Protein AF-A0A3M3BDR8-F1 (afdb_monomer_lite)

Sequence (80 aa):
CDNGTDLLLSAGIHGNETAPIELLDELIRSIARGDLKPRARILFLFGNPAAMRLGARYVEQDVNRLFNGRHEQSGGAEAL

pLDDT: mean 76.55, std 18.99, range [34.38, 97.62]

Radius of gyration: 16.44 Å; chains: 1; bounding box: 30×30×49 Å

Structure (mmCIF, N/CA/C/O backbone):
data_AF-A0A3M3BDR8-F1
#
_entry.id   AF-A0A3M3BDR8-F1
#
loop_
_atom_site.group_PDB
_atom_site.id
_atom_site.type_symbol
_atom_site.label_atom_id
_atom_site.label_alt_id
_atom_site.label_comp_id
_atom_site.label_asym_id
_atom_site.label_entity_id
_atom_site.label_seq_id
_atom_site.pdbx_PDB_ins_code
_atom_site.Cartn_x
_atom_site.Cartn_y
_atom_site.Cartn_z
_atom_site.occupancy
_atom_site.B_iso_or_equiv
_atom_site.auth_seq_id
_atom_site.auth_comp_id
_atom_site.auth_asym_id
_atom_site.auth_atom_id
_atom_site.pdbx_PDB_model_num
ATOM 1 N N . CYS A 1 1 ? -13.556 2.116 17.461 1.00 61.53 1 CYS A N 1
ATOM 2 C CA . CYS A 1 1 ? -12.890 3.350 17.923 1.00 61.53 1 CYS A CA 1
ATOM 3 C C . CYS A 1 1 ? -11.598 3.524 17.140 1.00 61.53 1 CYS A C 1
ATOM 5 O O . CYS A 1 1 ? -10.757 2.621 17.169 1.00 61.53 1 CYS A O 1
ATOM 7 N N . ASP A 1 2 ? -11.524 4.637 16.407 1.00 75.38 2 ASP A N 1
ATOM 8 C CA . ASP A 1 2 ? -10.305 5.179 15.799 1.00 75.38 2 ASP A CA 1
ATOM 9 C C . ASP A 1 2 ? -9.247 5.373 16.897 1.00 75.38 2 ASP A C 1
ATOM 11 O O . ASP A 1 2 ? -9.590 5.758 18.018 1.00 75.38 2 ASP A O 1
ATOM 15 N N . ASN A 1 3 ? -8.000 5.011 16.619 1.00 83.44 3 ASN A N 1
ATOM 16 C CA . ASN A 1 3 ? -6.878 5.166 17.540 1.00 83.44 3 ASN A CA 1
ATOM 17 C C . ASN A 1 3 ? -6.139 6.506 17.354 1.00 83.44 3 ASN A C 1
ATOM 19 O O . ASN A 1 3 ? -5.141 6.728 18.035 1.00 83.44 3 ASN A O 1
ATOM 23 N N . GLY A 1 4 ? -6.609 7.377 16.452 1.00 88.94 4 GLY A N 1
ATOM 24 C CA . GLY A 1 4 ? -6.003 8.680 16.169 1.00 88.94 4 GLY A CA 1
ATOM 25 C C . GLY A 1 4 ? -4.739 8.598 15.314 1.00 88.94 4 GLY A C 1
ATOM 26 O O . GLY A 1 4 ? -3.985 9.563 15.254 1.00 88.94 4 GLY A O 1
ATOM 27 N N . THR A 1 5 ? -4.475 7.449 14.684 1.00 93.56 5 THR A N 1
ATOM 28 C CA . THR A 1 5 ? -3.333 7.267 13.780 1.00 93.56 5 THR A CA 1
ATOM 29 C C . THR A 1 5 ? -3.754 7.539 12.339 1.00 93.56 5 THR A C 1
ATOM 31 O O . THR A 1 5 ? -4.723 6.954 11.848 1.00 93.56 5 THR A O 1
ATOM 34 N N . ASP A 1 6 ? -2.984 8.371 11.640 1.00 94.94 6 ASP A N 1
ATOM 35 C CA . ASP A 1 6 ? -3.042 8.505 10.185 1.00 94.94 6 ASP A CA 1
ATOM 36 C C . ASP A 1 6 ? -1.947 7.626 9.552 1.00 94.94 6 ASP A C 1
ATOM 38 O O . ASP A 1 6 ? -0.771 7.726 9.907 1.00 94.94 6 ASP A O 1
ATOM 42 N N . LEU A 1 7 ? -2.326 6.744 8.624 1.00 93.88 7 LEU A N 1
ATOM 43 C CA . LEU A 1 7 ? -1.421 5.818 7.936 1.00 93.88 7 LEU A CA 1
ATOM 44 C C . LEU A 1 7 ? -1.427 6.069 6.426 1.00 93.88 7 LEU A C 1
ATOM 46 O O . LEU A 1 7 ? -2.472 6.015 5.781 1.00 93.88 7 LEU A O 1
ATOM 50 N N . LEU A 1 8 ? -0.241 6.265 5.852 1.00 94.12 8 LEU A N 1
ATOM 51 C CA . LEU A 1 8 ? -0.016 6.236 4.408 1.00 94.12 8 LEU A CA 1
ATOM 52 C C . LEU A 1 8 ? 0.631 4.901 4.034 1.00 94.12 8 LEU A C 1
ATOM 54 O O . LEU A 1 8 ? 1.757 4.619 4.438 1.00 94.12 8 LEU A O 1
ATOM 58 N N . LEU A 1 9 ? -0.072 4.099 3.239 1.00 93.50 9 LEU A N 1
ATOM 59 C CA . LEU A 1 9 ? 0.451 2.865 2.661 1.00 93.50 9 LEU A CA 1
ATOM 60 C C . LEU A 1 9 ? 0.694 3.097 1.173 1.00 93.50 9 LEU A C 1
ATOM 62 O O . LEU A 1 9 ? -0.246 3.350 0.420 1.00 93.50 9 LEU A O 1
ATOM 66 N N . SER A 1 10 ? 1.956 3.021 0.751 1.00 91.00 10 SER A N 1
ATOM 67 C CA . SER A 1 10 ? 2.343 3.225 -0.645 1.00 91.00 10 SER A CA 1
ATOM 68 C C . SER A 1 10 ? 3.111 2.029 -1.196 1.00 91.00 10 SER A C 1
ATOM 70 O O . SER A 1 10 ? 3.947 1.458 -0.498 1.00 91.00 10 SER A O 1
ATOM 72 N N . ALA A 1 11 ? 2.810 1.646 -2.436 1.00 89.88 11 ALA A N 1
ATOM 73 C CA . ALA A 1 11 ? 3.471 0.551 -3.143 1.00 89.88 11 ALA A CA 1
A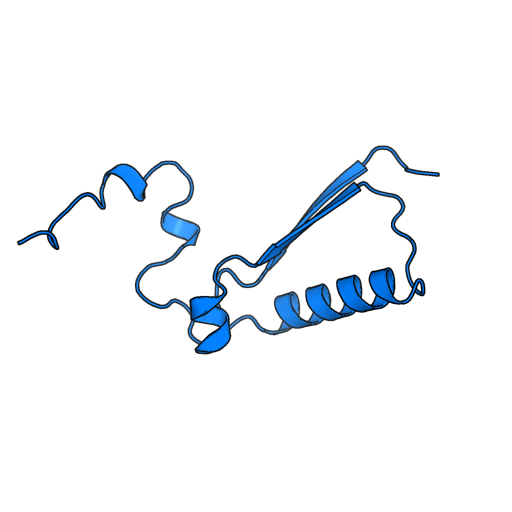TOM 74 C C . ALA A 1 11 ? 3.529 0.818 -4.653 1.00 89.88 11 ALA A C 1
ATOM 76 O O . ALA A 1 11 ? 2.875 1.724 -5.172 1.00 89.88 11 ALA A O 1
ATOM 77 N N . GLY A 1 12 ? 4.310 0.012 -5.373 1.00 84.88 12 GLY A N 1
ATOM 78 C CA . GLY A 1 12 ? 4.349 0.048 -6.835 1.00 84.88 12 GLY A CA 1
ATOM 79 C C . GLY A 1 12 ? 5.006 1.296 -7.414 1.00 84.88 12 GLY A C 1
ATOM 80 O O . GLY A 1 12 ? 4.603 1.757 -8.479 1.00 84.88 12 GLY A O 1
ATOM 81 N N . ILE A 1 13 ? 6.007 1.860 -6.729 1.00 79.50 13 ILE A N 1
ATOM 82 C CA . ILE A 1 13 ? 6.892 2.849 -7.362 1.00 79.50 13 ILE A CA 1
ATOM 83 C C . ILE A 1 13 ? 7.730 2.168 -8.452 1.00 79.50 13 ILE A C 1
ATOM 85 O O . ILE A 1 13 ? 7.872 2.699 -9.553 1.00 79.50 13 ILE A O 1
ATOM 89 N N . HIS A 1 14 ? 8.223 0.965 -8.151 1.00 76.56 14 HIS A N 1
ATOM 90 C CA . HIS A 1 14 ? 8.757 0.039 -9.136 1.00 76.56 14 HIS A CA 1
ATOM 91 C C . HIS A 1 14 ? 7.662 -0.950 -9.525 1.00 76.56 14 HIS A C 1
ATOM 93 O O . HIS A 1 14 ? 7.121 -1.653 -8.672 1.00 76.56 14 HIS A O 1
ATOM 99 N N . GLY A 1 15 ? 7.317 -1.007 -10.809 1.00 72.50 15 GLY A N 1
ATOM 100 C CA . GLY A 1 15 ? 6.222 -1.852 -11.291 1.00 72.50 15 GLY A CA 1
ATOM 101 C C . GLY A 1 15 ? 6.495 -3.353 -11.198 1.00 72.50 15 GLY A C 1
ATOM 102 O O . GLY A 1 15 ? 5.559 -4.145 -11.201 1.00 72.50 15 GLY A O 1
ATOM 103 N N . ASN A 1 16 ? 7.766 -3.741 -11.086 1.00 78.50 16 ASN A N 1
ATOM 104 C CA . ASN A 1 16 ? 8.198 -5.128 -10.933 1.00 78.50 16 ASN A CA 1
ATOM 105 C C . ASN A 1 16 ? 8.215 -5.614 -9.469 1.00 78.50 16 ASN A C 1
ATOM 107 O O . ASN A 1 16 ? 8.469 -6.792 -9.229 1.00 78.50 16 ASN A O 1
ATOM 111 N N . GLU A 1 17 ? 7.963 -4.743 -8.488 1.00 80.81 17 GLU A N 1
ATOM 112 C CA . GLU A 1 17 ? 7.811 -5.124 -7.078 1.00 80.81 17 GLU A CA 1
ATOM 113 C C . GLU A 1 17 ? 6.346 -5.482 -6.793 1.00 80.81 17 GLU A C 1
ATOM 115 O O . GLU A 1 17 ? 5.589 -4.702 -6.214 1.00 80.81 17 GLU A O 1
ATOM 120 N N . THR A 1 18 ? 5.930 -6.666 -7.243 1.00 84.44 18 THR A N 1
ATOM 121 C CA . THR A 1 18 ? 4.519 -7.090 -7.220 1.00 84.44 18 THR A CA 1
ATOM 122 C C . THR A 1 18 ? 4.008 -7.445 -5.825 1.00 84.44 18 THR A C 1
ATOM 124 O O . THR A 1 18 ? 2.861 -7.145 -5.515 1.00 84.44 18 THR A O 1
ATOM 127 N N . ALA A 1 19 ? 4.849 -7.998 -4.945 1.00 89.94 19 ALA A N 1
ATOM 128 C CA . ALA A 1 19 ? 4.407 -8.457 -3.624 1.00 89.94 19 ALA A CA 1
ATOM 129 C C . ALA A 1 19 ? 3.793 -7.336 -2.745 1.00 89.94 19 ALA A C 1
ATOM 131 O O . ALA A 1 19 ? 2.705 -7.539 -2.204 1.00 89.94 19 ALA A O 1
ATOM 132 N N . PRO A 1 20 ? 4.389 -6.129 -2.629 1.00 88.94 20 PRO A N 1
ATOM 133 C CA . PRO A 1 20 ? 3.742 -5.011 -1.937 1.00 88.94 20 PRO A CA 1
ATOM 134 C C . PRO A 1 20 ? 2.434 -4.546 -2.595 1.00 88.94 20 PRO A C 1
ATOM 136 O O . PRO A 1 20 ? 1.522 -4.112 -1.897 1.00 88.94 20 PRO A O 1
ATOM 139 N N . ILE A 1 21 ? 2.328 -4.629 -3.926 1.00 88.06 21 ILE A N 1
ATOM 140 C CA . ILE A 1 21 ? 1.122 -4.241 -4.675 1.00 88.06 21 ILE A CA 1
ATOM 141 C C . ILE A 1 21 ? -0.025 -5.208 -4.365 1.00 88.06 21 ILE A C 1
ATOM 143 O O . ILE A 1 21 ? -1.128 -4.769 -4.047 1.00 88.06 21 ILE A O 1
ATOM 147 N N . GLU A 1 22 ? 0.248 -6.509 -4.439 1.00 92.19 22 GLU A N 1
ATOM 148 C CA . GLU A 1 22 ? -0.721 -7.577 -4.178 1.00 92.19 22 GLU A CA 1
ATOM 149 C C . GLU A 1 22 ? -1.232 -7.523 -2.735 1.00 92.19 22 GLU A C 1
ATOM 151 O O . GLU A 1 22 ? -2.438 -7.598 -2.505 1.00 92.19 22 GLU A O 1
ATOM 156 N N . LEU A 1 23 ? -0.338 -7.291 -1.768 1.00 93.88 23 LEU A N 1
ATOM 157 C CA . LEU A 1 23 ? -0.717 -7.131 -0.365 1.00 93.88 23 LEU A CA 1
ATOM 158 C C . LEU A 1 23 ? -1.629 -5.912 -0.148 1.00 93.88 23 LEU A C 1
ATOM 160 O O . LEU A 1 23 ? -2.589 -5.981 0.622 1.00 93.88 23 LEU A O 1
ATOM 164 N N . LEU A 1 24 ? -1.349 -4.790 -0.822 1.00 94.38 24 LEU A N 1
ATOM 165 C CA . LEU A 1 24 ? -2.205 -3.604 -0.748 1.00 94.38 24 LEU A CA 1
ATOM 166 C C . LEU A 1 24 ? -3.587 -3.866 -1.359 1.00 94.38 24 LEU A C 1
ATOM 168 O O . LEU A 1 24 ? -4.589 -3.464 -0.769 1.00 94.38 24 LEU A O 1
ATOM 172 N N . ASP A 1 25 ? -3.657 -4.553 -2.501 1.00 94.12 25 ASP A N 1
ATOM 173 C CA . ASP A 1 25 ? -4.927 -4.949 -3.125 1.00 94.12 25 ASP A CA 1
ATOM 174 C C . ASP A 1 25 ? -5.737 -5.883 -2.210 1.00 94.12 25 ASP A C 1
ATOM 176 O O . ASP A 1 25 ? -6.932 -5.663 -1.999 1.00 94.12 25 ASP A O 1
ATOM 180 N N . GLU A 1 26 ? -5.098 -6.871 -1.578 1.00 96.06 26 GLU A N 1
ATOM 181 C CA . GLU A 1 26 ? -5.765 -7.761 -0.623 1.00 96.06 26 GLU A CA 1
ATOM 182 C C . GLU A 1 26 ? -6.325 -6.996 0.586 1.00 96.06 26 GLU A C 1
ATOM 184 O O . GLU A 1 26 ? -7.484 -7.201 0.965 1.00 96.06 26 GLU A O 1
ATOM 189 N N . LEU A 1 27 ? -5.547 -6.067 1.155 1.00 95.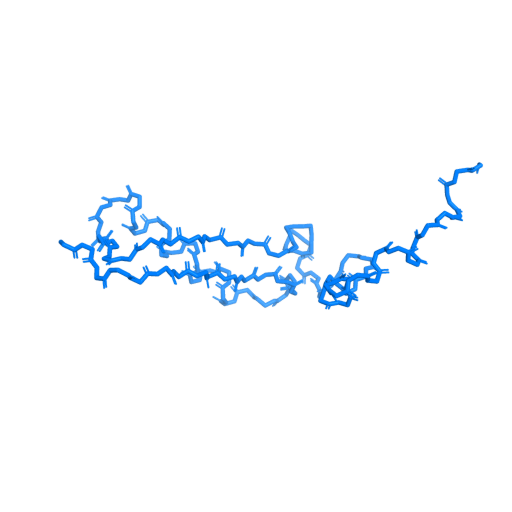81 27 LEU A N 1
ATOM 190 C CA . LEU A 1 27 ? -5.995 -5.210 2.255 1.00 95.81 27 LEU A CA 1
ATOM 191 C C . LEU A 1 27 ? -7.204 -4.360 1.853 1.00 95.81 27 LEU A C 1
ATOM 193 O O . LEU A 1 27 ? -8.193 -4.319 2.587 1.00 95.81 27 LEU A O 1
ATOM 197 N N . ILE A 1 28 ? -7.159 -3.720 0.681 1.00 95.69 28 ILE A N 1
ATOM 198 C CA . ILE A 1 28 ? -8.267 -2.909 0.160 1.00 95.69 28 ILE A CA 1
ATOM 199 C C . ILE A 1 28 ? -9.521 -3.771 -0.017 1.00 95.69 28 ILE A C 1
ATOM 201 O O . ILE A 1 28 ? -10.603 -3.381 0.429 1.00 95.69 28 ILE A O 1
ATOM 205 N N . ARG A 1 29 ? -9.393 -4.965 -0.609 1.00 97.31 29 ARG A N 1
ATOM 206 C CA . ARG A 1 29 ? -10.518 -5.895 -0.797 1.00 97.31 29 ARG A CA 1
ATOM 207 C C . ARG A 1 29 ? -11.099 -6.371 0.530 1.00 97.31 29 ARG A C 1
ATOM 209 O O . ARG A 1 29 ? -12.318 -6.435 0.664 1.00 97.31 29 ARG A O 1
ATOM 216 N N . SER A 1 30 ? -10.251 -6.680 1.506 1.00 97.44 30 SER A N 1
ATOM 217 C CA . SER A 1 30 ? -10.670 -7.094 2.848 1.00 97.44 30 SER A CA 1
ATOM 218 C C . SER A 1 30 ? -11.463 -5.990 3.560 1.00 97.44 30 SER A C 1
ATOM 220 O O . SER A 1 30 ? -12.509 -6.253 4.156 1.00 97.44 30 SER A O 1
ATOM 222 N N . ILE A 1 31 ? -11.037 -4.730 3.412 1.00 96.25 31 ILE A N 1
ATOM 223 C CA . ILE A 1 31 ? -11.777 -3.567 3.924 1.00 96.25 31 ILE A CA 1
ATOM 224 C C . ILE A 1 31 ? -13.110 -3.397 3.186 1.00 96.25 31 ILE A C 1
ATOM 226 O O . ILE A 1 31 ? -14.143 -3.207 3.825 1.00 96.25 31 ILE A O 1
ATOM 230 N N . ALA A 1 32 ? -13.113 -3.503 1.854 1.00 95.62 32 ALA A N 1
ATOM 231 C CA . ALA A 1 32 ? -14.313 -3.336 1.034 1.00 95.62 32 ALA A CA 1
ATOM 232 C C . ALA A 1 32 ? -15.384 -4.408 1.303 1.00 95.62 32 ALA A C 1
ATOM 234 O O . ALA A 1 32 ? -16.575 -4.106 1.265 1.00 95.62 32 ALA A O 1
ATOM 235 N N . ARG A 1 33 ? -14.975 -5.646 1.612 1.00 97.62 33 ARG A N 1
ATOM 236 C CA . ARG A 1 33 ? -15.886 -6.727 2.032 1.00 97.62 33 ARG A CA 1
ATOM 237 C C . ARG A 1 33 ? -16.357 -6.594 3.482 1.00 97.62 33 ARG A C 1
ATOM 239 O O . ARG A 1 33 ? -17.324 -7.241 3.868 1.00 97.62 33 ARG A O 1
ATOM 246 N N . GLY A 1 34 ? -15.696 -5.754 4.278 1.00 95.62 34 GLY A N 1
ATOM 247 C CA . GLY A 1 34 ? -15.966 -5.598 5.706 1.00 95.62 34 GLY A CA 1
ATOM 248 C C . GLY A 1 34 ? -15.306 -6.658 6.595 1.00 95.62 34 GLY A C 1
ATOM 249 O O . GLY A 1 34 ? -15.543 -6.639 7.805 1.00 95.62 34 GLY A O 1
ATOM 250 N N . ASP A 1 35 ? -14.467 -7.530 6.024 1.00 97.56 35 ASP A N 1
ATOM 251 C CA . ASP A 1 35 ? -13.678 -8.543 6.740 1.00 97.56 35 ASP A CA 1
ATOM 252 C C . ASP A 1 35 ? -12.645 -7.878 7.667 1.00 97.56 35 ASP A C 1
ATOM 254 O O . ASP A 1 35 ? -12.388 -8.339 8.780 1.00 97.56 35 ASP A O 1
ATOM 258 N N . LEU A 1 36 ? -12.086 -6.747 7.221 1.00 94.75 36 LEU A N 1
ATOM 259 C CA . LEU A 1 36 ? -11.170 -5.908 7.985 1.00 94.75 36 LEU A CA 1
ATOM 260 C C . LEU A 1 36 ? -11.803 -4.541 8.255 1.00 94.75 36 LEU A C 1
ATOM 262 O O . LEU A 1 36 ? -12.201 -3.828 7.338 1.00 94.75 36 LEU A O 1
ATOM 266 N N . LYS A 1 37 ? -11.843 -4.135 9.527 1.00 94.38 37 LYS A N 1
ATOM 267 C CA . LYS A 1 37 ? -12.294 -2.798 9.938 1.00 94.38 37 LYS A CA 1
ATOM 268 C C . LYS A 1 37 ? -11.096 -1.957 10.376 1.00 94.38 37 LYS A C 1
ATOM 270 O O . LYS A 1 37 ? -10.583 -2.186 11.475 1.00 94.38 37 LYS A O 1
ATOM 275 N N . PRO A 1 38 ? -10.652 -0.986 9.559 1.00 92.25 38 PRO A N 1
ATOM 276 C CA . PRO A 1 38 ? -9.575 -0.085 9.936 1.00 92.25 38 PRO A CA 1
ATOM 277 C C . PRO A 1 38 ? -9.880 0.631 11.249 1.00 92.25 38 PRO A C 1
ATOM 279 O O . PRO A 1 38 ? -10.996 1.096 11.486 1.00 92.25 38 PRO A O 1
ATOM 282 N N . ARG A 1 39 ? -8.864 0.730 12.105 1.00 93.69 39 ARG A N 1
ATOM 283 C CA . ARG A 1 39 ? -8.902 1.537 13.335 1.00 93.69 39 ARG A CA 1
ATOM 284 C C . ARG A 1 39 ? -8.049 2.799 13.237 1.00 93.69 39 ARG A C 1
ATOM 286 O O . ARG A 1 39 ? -7.806 3.420 14.259 1.00 93.69 39 ARG A O 1
ATOM 293 N N . ALA A 1 40 ? -7.613 3.123 12.029 1.00 93.00 40 ALA A N 1
ATOM 294 C CA . ALA A 1 40 ? -6.814 4.277 11.665 1.00 93.00 40 ALA A CA 1
ATOM 295 C C . ALA A 1 40 ? -7.414 4.883 10.392 1.00 93.00 40 ALA A C 1
ATOM 297 O O . ALA A 1 40 ? -8.100 4.189 9.630 1.00 93.00 40 ALA A O 1
ATOM 298 N N . ARG A 1 41 ? -7.127 6.157 10.142 1.00 93.38 41 ARG A N 1
ATOM 299 C CA . ARG A 1 41 ? -7.394 6.797 8.852 1.00 93.38 41 ARG A CA 1
ATOM 300 C C . ARG A 1 41 ? -6.296 6.366 7.886 1.00 93.38 41 ARG A C 1
ATOM 302 O O . ARG A 1 41 ? -5.121 6.585 8.161 1.00 93.38 41 ARG A O 1
ATOM 309 N N . ILE A 1 42 ? -6.664 5.713 6.787 1.00 94.38 42 ILE A N 1
ATOM 310 C CA . ILE A 1 42 ? -5.694 5.118 5.858 1.00 94.38 42 ILE A CA 1
ATOM 311 C C . ILE A 1 42 ? -5.806 5.780 4.487 1.00 94.38 42 ILE A C 1
ATOM 313 O O . ILE A 1 42 ? -6.901 5.886 3.937 1.00 94.38 42 ILE A O 1
ATOM 317 N N . LEU A 1 43 ? -4.663 6.171 3.926 1.00 95.38 43 LEU A N 1
ATOM 318 C CA . LEU A 1 43 ? -4.502 6.546 2.525 1.00 95.38 43 LEU A CA 1
ATOM 319 C C . LEU A 1 43 ? -3.683 5.467 1.808 1.00 95.38 43 LEU A C 1
ATOM 321 O O . LEU A 1 43 ? -2.557 5.175 2.207 1.00 95.38 43 LEU A O 1
ATOM 325 N N . PHE A 1 44 ? -4.244 4.894 0.743 1.00 93.75 44 PHE A N 1
ATOM 326 C CA . PHE A 1 44 ? -3.552 3.956 -0.142 1.00 93.75 44 PHE A CA 1
ATOM 327 C C . PHE A 1 44 ? -3.033 4.692 -1.381 1.00 93.75 44 PHE A C 1
ATOM 329 O O . PHE A 1 44 ? -3.789 5.425 -2.019 1.00 93.75 44 PHE A O 1
ATOM 336 N N . LEU A 1 45 ? -1.764 4.483 -1.737 1.00 92.19 45 LEU A N 1
ATOM 337 C CA . LEU A 1 45 ? -1.118 5.131 -2.879 1.00 92.19 45 LEU A CA 1
ATOM 338 C C . LEU A 1 45 ? -0.386 4.111 -3.763 1.00 92.19 45 LEU A C 1
ATOM 340 O O . LEU A 1 45 ? 0.532 3.429 -3.312 1.00 92.19 45 LEU A O 1
ATOM 344 N N . PHE A 1 46 ? -0.736 4.069 -5.049 1.00 88.44 46 PHE A N 1
ATOM 345 C CA . PHE A 1 46 ? 0.029 3.340 -6.062 1.00 88.44 46 PHE A CA 1
ATOM 346 C C . PHE A 1 46 ? 0.937 4.305 -6.821 1.00 88.44 46 PHE A C 1
A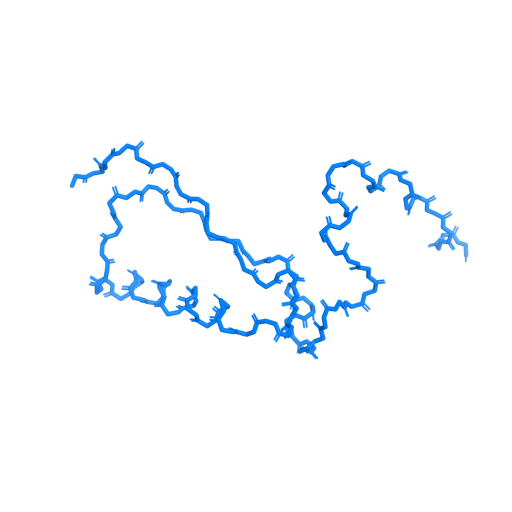TOM 348 O O . PHE A 1 46 ? 0.459 5.234 -7.468 1.00 88.44 46 PHE A O 1
ATOM 355 N N . GLY A 1 47 ? 2.246 4.088 -6.714 1.00 84.38 47 GLY A N 1
ATOM 356 C CA . GLY A 1 47 ? 3.270 5.033 -7.154 1.00 84.38 47 GLY A CA 1
ATOM 357 C C . GLY A 1 47 ? 3.355 5.235 -8.666 1.00 84.38 47 GLY A C 1
ATOM 358 O O . GLY A 1 47 ? 3.354 6.366 -9.143 1.00 84.38 47 GLY A O 1
ATOM 359 N N . ASN A 1 48 ? 3.433 4.147 -9.433 1.00 79.94 48 ASN A N 1
ATOM 360 C CA . ASN A 1 48 ? 3.580 4.194 -10.885 1.00 79.94 48 ASN A CA 1
ATOM 361 C C . ASN A 1 48 ? 2.689 3.146 -11.576 1.00 79.94 48 ASN A C 1
ATOM 363 O O . ASN A 1 48 ? 3.172 2.098 -12.016 1.00 79.94 48 ASN A O 1
ATOM 367 N N . PRO A 1 49 ? 1.383 3.431 -11.740 1.00 78.50 49 PRO A N 1
ATOM 368 C CA . PRO A 1 49 ? 0.448 2.511 -12.388 1.00 78.50 49 PRO A CA 1
ATOM 369 C C . PRO A 1 49 ? 0.851 2.115 -13.816 1.00 78.50 49 PRO A C 1
ATOM 371 O O . PRO A 1 49 ? 0.496 1.032 -14.273 1.00 78.50 49 PRO A O 1
ATOM 374 N N . ALA A 1 50 ? 1.583 2.973 -14.536 1.00 76.31 50 ALA A N 1
ATOM 375 C CA . ALA A 1 50 ? 2.073 2.661 -15.876 1.00 76.31 50 ALA A CA 1
ATOM 376 C C . ALA A 1 50 ? 3.198 1.612 -15.840 1.00 76.31 50 ALA A C 1
ATOM 378 O O . ALA A 1 50 ? 3.136 0.640 -16.590 1.00 76.31 50 ALA A O 1
ATOM 379 N N . ALA A 1 51 ? 4.167 1.751 -14.927 1.00 75.31 51 ALA A N 1
ATOM 380 C CA . ALA A 1 51 ? 5.223 0.755 -14.731 1.00 75.31 51 ALA A CA 1
ATOM 381 C C . ALA A 1 51 ? 4.651 -0.573 -14.229 1.00 75.31 51 ALA A C 1
ATOM 383 O O . ALA A 1 51 ? 5.059 -1.628 -14.707 1.00 75.31 51 ALA A O 1
ATOM 384 N N . MET A 1 52 ? 3.666 -0.519 -13.325 1.00 79.19 52 MET A N 1
ATOM 385 C CA . MET A 1 52 ? 2.949 -1.699 -12.831 1.00 79.19 52 MET A CA 1
ATOM 386 C C . MET A 1 52 ? 2.275 -2.471 -13.971 1.00 79.19 52 MET A C 1
ATOM 388 O O . MET A 1 52 ? 2.440 -3.682 -14.067 1.00 79.19 52 MET A O 1
ATOM 392 N N . ARG A 1 53 ? 1.569 -1.779 -14.881 1.00 80.00 53 ARG A N 1
ATOM 393 C CA . ARG A 1 53 ? 0.935 -2.413 -16.056 1.00 80.00 53 ARG A CA 1
ATOM 394 C C . ARG A 1 53 ? 1.940 -3.071 -17.001 1.00 80.00 53 ARG A C 1
ATOM 396 O O . ARG A 1 53 ? 1.594 -4.043 -17.660 1.00 80.00 53 ARG A O 1
ATOM 403 N N . LEU A 1 54 ? 3.155 -2.534 -17.076 1.00 75.94 54 LEU A N 1
ATOM 404 C CA . LEU A 1 54 ? 4.228 -3.056 -17.922 1.00 75.94 54 LEU A CA 1
ATOM 405 C C . LEU A 1 54 ? 5.108 -4.097 -17.208 1.00 75.94 54 LEU A C 1
ATOM 407 O O . LEU A 1 54 ? 5.982 -4.673 -17.848 1.00 75.94 54 LEU A O 1
ATOM 411 N N . GLY A 1 55 ? 4.929 -4.319 -15.898 1.00 67.19 55 GLY A N 1
ATOM 412 C CA . GLY A 1 55 ? 5.827 -5.150 -15.083 1.00 67.19 55 GLY A CA 1
ATOM 413 C C . GLY A 1 55 ? 7.281 -4.658 -15.082 1.00 67.19 55 GLY A C 1
ATOM 414 O O . GLY A 1 55 ? 8.200 -5.415 -14.774 1.00 67.19 55 GLY A O 1
ATOM 415 N N . ALA A 1 56 ? 7.507 -3.401 -15.467 1.00 64.94 56 ALA A N 1
ATOM 416 C CA . ALA A 1 56 ? 8.827 -2.814 -15.625 1.00 64.94 56 ALA A CA 1
ATOM 417 C C . ALA A 1 56 ? 9.231 -2.071 -14.350 1.00 64.94 56 ALA A C 1
ATOM 419 O O . ALA A 1 56 ? 8.388 -1.558 -13.613 1.00 64.94 56 ALA A O 1
ATOM 420 N N . ARG A 1 57 ? 10.538 -1.962 -14.092 1.00 63.69 57 ARG A N 1
ATOM 421 C CA . ARG A 1 57 ? 11.034 -1.183 -12.948 1.00 63.69 57 ARG A CA 1
ATOM 422 C C . ARG A 1 57 ? 10.643 0.297 -13.066 1.00 63.69 57 ARG A C 1
ATOM 424 O O . ARG A 1 57 ? 10.247 0.887 -12.069 1.00 63.69 57 ARG A O 1
ATOM 431 N N . TYR A 1 58 ? 10.675 0.853 -14.281 1.00 60.12 58 TYR A N 1
ATOM 432 C CA . TYR A 1 58 ? 10.255 2.217 -14.638 1.00 60.12 58 TYR A CA 1
ATOM 433 C C . TYR A 1 58 ? 9.733 2.236 -16.088 1.00 60.12 58 TYR A C 1
ATOM 435 O O . TYR A 1 58 ? 10.109 1.357 -16.860 1.00 60.12 58 TYR A O 1
ATOM 443 N N . VAL A 1 59 ? 8.900 3.220 -16.464 1.00 55.69 59 VAL A N 1
ATOM 444 C CA . VAL A 1 59 ? 8.459 3.407 -17.869 1.00 55.69 59 VAL A CA 1
ATOM 445 C C . VAL A 1 59 ? 9.417 4.320 -18.631 1.00 55.69 59 VAL A C 1
ATOM 447 O O . VAL A 1 59 ? 9.887 3.923 -19.685 1.00 55.69 59 VAL A O 1
ATOM 450 N N . GLU A 1 60 ? 9.784 5.479 -18.071 1.00 54.84 60 GLU A N 1
ATOM 451 C CA . GLU A 1 60 ? 10.779 6.379 -18.692 1.00 54.84 60 GLU A CA 1
ATOM 452 C C . GLU A 1 60 ? 11.730 7.069 -17.698 1.00 54.84 60 GLU A C 1
ATOM 454 O O . GLU A 1 60 ? 12.856 7.398 -18.056 1.00 54.84 60 GLU A O 1
ATOM 459 N N . GLN A 1 61 ? 11.358 7.220 -16.422 1.00 52.91 61 GLN A N 1
ATOM 460 C CA . GLN A 1 61 ? 12.245 7.736 -15.375 1.00 52.91 61 GLN A CA 1
ATOM 461 C C . GLN A 1 61 ? 11.858 7.185 -14.002 1.00 52.91 61 GLN A C 1
ATOM 463 O O . GLN A 1 61 ? 10.705 6.825 -13.752 1.00 52.91 61 GLN A O 1
ATOM 468 N N . ASP A 1 62 ? 12.845 7.123 -13.109 1.00 56.84 62 ASP A N 1
ATOM 469 C CA . ASP A 1 62 ? 12.652 6.743 -11.715 1.00 56.84 62 ASP A CA 1
ATOM 470 C C . ASP A 1 62 ? 11.760 7.765 -11.003 1.00 56.84 62 ASP A C 1
ATOM 472 O O . ASP A 1 62 ? 12.195 8.869 -10.682 1.00 56.84 62 ASP A O 1
ATOM 476 N N . VAL A 1 63 ? 10.499 7.400 -10.758 1.00 54.34 63 VAL A N 1
ATOM 477 C CA . VAL A 1 63 ? 9.522 8.252 -10.064 1.00 54.34 63 VAL A CA 1
ATOM 478 C C . VAL A 1 63 ? 10.011 8.605 -8.650 1.00 54.34 63 VAL A C 1
ATOM 480 O O . VAL A 1 63 ? 9.729 9.703 -8.174 1.00 54.34 63 VAL A O 1
ATOM 483 N N . ASN A 1 64 ? 10.854 7.770 -8.015 1.00 53.69 64 ASN A N 1
ATOM 484 C CA . ASN A 1 64 ? 11.492 8.111 -6.736 1.00 53.69 64 ASN A CA 1
ATOM 485 C C . ASN A 1 64 ? 12.502 9.265 -6.846 1.00 53.69 64 ASN A C 1
ATOM 487 O O . ASN A 1 64 ? 12.821 9.885 -5.834 1.00 53.69 64 ASN A O 1
ATOM 491 N N . ARG A 1 65 ? 13.019 9.582 -8.043 1.00 50.19 65 ARG A N 1
ATOM 492 C CA . ARG A 1 65 ? 13.947 10.709 -8.260 1.00 50.19 65 ARG A CA 1
ATOM 493 C C . ARG A 1 65 ? 13.263 12.049 -8.494 1.00 50.19 65 ARG A C 1
ATOM 495 O O . ARG A 1 65 ? 13.954 13.070 -8.497 1.00 50.19 65 ARG A O 1
ATOM 502 N N . LEU A 1 66 ? 11.949 12.051 -8.695 1.00 54.22 66 LEU A N 1
ATOM 503 C CA . LEU A 1 66 ? 11.192 13.269 -8.939 1.00 54.22 66 LEU A CA 1
ATOM 504 C C . LEU A 1 66 ? 10.544 13.844 -7.662 1.00 54.22 66 LEU A C 1
ATOM 506 O O . LEU A 1 66 ? 10.307 15.052 -7.578 1.00 54.22 66 LEU A O 1
ATOM 510 N N . PHE A 1 67 ? 10.384 13.028 -6.615 1.00 54.41 67 PHE A N 1
ATOM 511 C CA . PHE A 1 67 ? 10.130 13.530 -5.264 1.00 54.41 67 PHE A CA 1
ATOM 512 C C . PHE A 1 67 ? 11.344 14.346 -4.759 1.00 54.41 67 PHE A C 1
ATOM 514 O O . PHE A 1 67 ? 12.490 13.971 -4.998 1.00 54.41 67 PHE A O 1
ATOM 521 N N . ASN A 1 68 ? 11.086 15.468 -4.066 1.00 50.69 68 ASN A N 1
ATOM 522 C CA . ASN A 1 68 ? 12.023 16.567 -3.720 1.00 50.69 68 ASN A CA 1
ATOM 523 C C . ASN A 1 68 ? 12.279 17.634 -4.810 1.00 50.69 68 ASN A C 1
ATOM 525 O O . ASN A 1 68 ? 13.395 18.134 -4.938 1.00 50.69 68 ASN A O 1
ATOM 52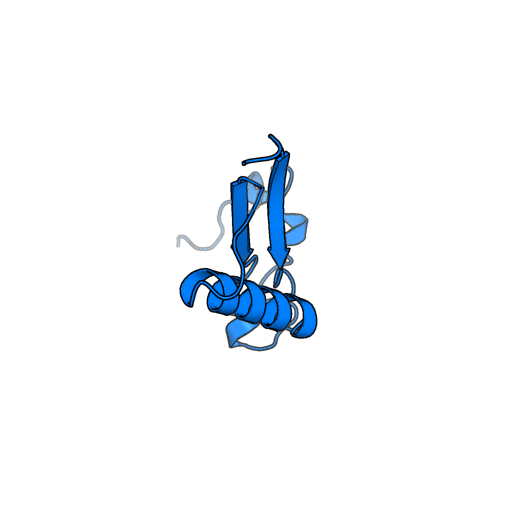9 N N . GLY A 1 69 ? 11.259 18.025 -5.583 1.00 52.22 69 GLY A N 1
ATOM 530 C CA . GLY A 1 69 ? 11.311 19.257 -6.394 1.00 52.22 69 GLY A CA 1
ATOM 531 C C . GLY A 1 69 ? 12.148 19.182 -7.677 1.00 52.22 69 GLY A C 1
ATOM 532 O O . GLY A 1 69 ? 12.349 20.193 -8.339 1.00 52.22 69 GLY A O 1
ATOM 533 N N . ARG A 1 70 ? 12.614 17.994 -8.086 1.00 51.44 70 ARG A N 1
ATOM 534 C CA . ARG A 1 70 ? 13.388 17.828 -9.333 1.00 51.44 70 ARG A CA 1
ATOM 535 C C . ARG A 1 70 ? 12.552 17.790 -10.611 1.00 51.44 70 ARG A C 1
ATOM 537 O O . ARG A 1 70 ? 13.129 17.856 -11.692 1.00 51.44 70 ARG A O 1
ATOM 544 N N . HIS A 1 71 ? 11.224 17.769 -10.502 1.00 54.06 71 HIS A N 1
ATOM 545 C CA . HIS A 1 71 ? 10.332 17.956 -11.649 1.00 54.06 71 HIS A CA 1
ATOM 546 C C . HIS A 1 71 ? 10.549 19.304 -12.368 1.00 54.06 71 HIS A C 1
ATOM 548 O O . HIS A 1 71 ? 10.280 19.394 -13.562 1.00 54.06 71 HIS A O 1
ATOM 554 N N . GLU A 1 72 ? 11.079 20.333 -11.690 1.00 48.03 72 GLU A N 1
ATOM 555 C CA . GLU A 1 72 ? 11.361 21.639 -12.313 1.00 48.03 72 GLU A CA 1
ATOM 556 C C . GLU A 1 72 ? 12.538 21.611 -13.306 1.00 48.03 72 GLU A C 1
ATOM 558 O O . GLU A 1 72 ? 12.664 22.516 -14.125 1.00 48.03 72 GLU A O 1
ATOM 563 N N . GLN A 1 73 ? 13.382 20.570 -13.295 1.00 49.91 73 GLN A N 1
ATOM 564 C CA . GLN A 1 73 ? 14.502 20.439 -14.244 1.00 49.91 73 GLN A CA 1
ATOM 565 C C . GLN A 1 73 ? 14.171 19.591 -15.481 1.00 49.91 73 GLN A C 1
ATOM 567 O O . GLN A 1 73 ? 15.010 19.449 -16.365 1.00 49.91 73 GLN A O 1
ATOM 572 N N . SER A 1 74 ? 12.955 19.045 -15.575 1.00 47.97 74 SER A N 1
ATOM 573 C CA . SER A 1 74 ? 12.477 18.289 -16.746 1.00 47.97 74 SER A CA 1
ATOM 574 C C . SER A 1 74 ? 11.621 19.146 -17.689 1.00 47.97 74 SER A C 1
ATOM 576 O O . SER A 1 74 ? 10.857 18.623 -18.496 1.00 47.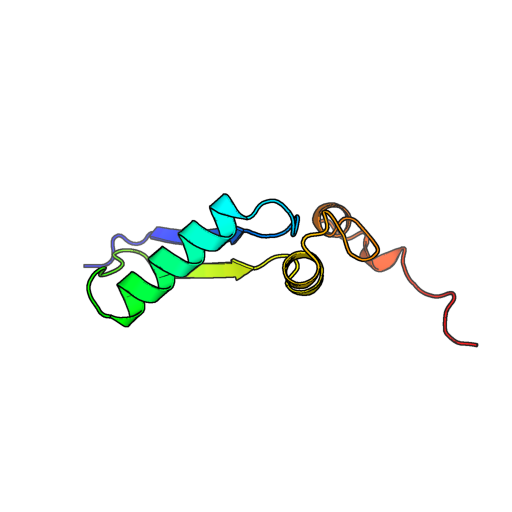97 74 SER A O 1
ATOM 578 N N . GLY A 1 75 ? 11.731 20.473 -17.581 1.00 44.34 75 GLY A N 1
ATOM 579 C CA . GLY A 1 75 ? 11.082 21.421 -18.475 1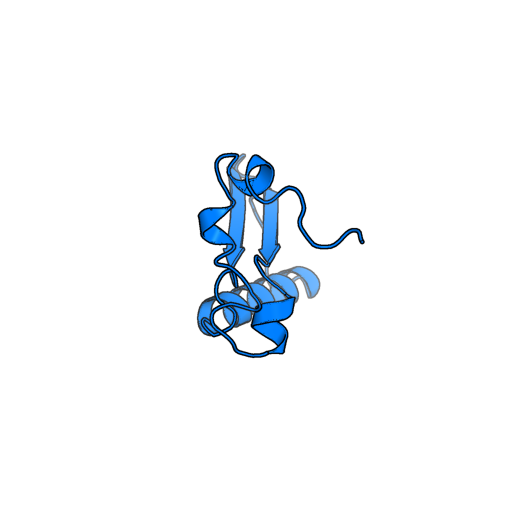.00 44.34 75 GLY A CA 1
ATOM 580 C C . GLY A 1 75 ? 11.739 21.457 -19.856 1.00 44.34 75 GLY A C 1
ATOM 581 O O . GLY A 1 75 ? 12.677 22.214 -20.069 1.00 44.34 75 GLY A O 1
ATOM 582 N N . GLY A 1 76 ? 11.179 20.686 -20.789 1.00 42.44 76 GLY A N 1
ATOM 583 C CA . GLY A 1 76 ? 10.995 21.118 -22.177 1.00 42.44 76 GLY A CA 1
ATOM 584 C C . GLY A 1 76 ? 12.128 20.848 -23.169 1.00 42.44 76 GLY A C 1
ATOM 585 O O . GLY A 1 76 ? 12.964 21.710 -23.417 1.00 42.44 76 GLY A O 1
ATOM 586 N N . ALA A 1 77 ? 12.035 19.714 -23.867 1.00 45.25 77 ALA A N 1
ATOM 587 C CA . ALA A 1 77 ? 12.487 19.600 -25.257 1.00 45.25 77 ALA A CA 1
ATOM 588 C C . ALA A 1 77 ? 11.533 18.752 -26.124 1.00 45.25 77 ALA A C 1
ATOM 590 O O . ALA A 1 77 ? 11.970 18.147 -27.093 1.00 45.25 77 ALA A O 1
ATOM 591 N N . GLU A 1 78 ? 10.234 18.724 -25.805 1.00 45.72 78 GLU A N 1
ATOM 592 C CA . GLU A 1 78 ? 9.201 18.132 -26.677 1.00 45.72 78 GLU A CA 1
ATOM 593 C C . GLU A 1 78 ? 7.989 19.061 -26.825 1.00 45.72 78 GLU A C 1
ATOM 595 O O . GLU A 1 78 ? 6.834 18.695 -26.624 1.00 45.72 78 GLU A O 1
ATOM 600 N N . ALA A 1 79 ? 8.274 20.311 -27.177 1.00 35.84 79 ALA A N 1
ATOM 601 C CA . ALA A 1 79 ? 7.292 21.197 -27.782 1.00 35.84 79 ALA A CA 1
ATOM 602 C C . ALA A 1 79 ? 7.952 21.972 -28.927 1.00 35.84 79 ALA A C 1
ATOM 604 O O . ALA A 1 79 ? 8.157 23.176 -28.805 1.00 35.84 79 ALA A O 1
ATOM 605 N N . LEU A 1 80 ? 8.318 21.255 -29.995 1.00 34.38 80 LEU A N 1
ATOM 606 C CA . LEU A 1 80 ? 8.381 21.722 -31.386 1.00 34.38 80 LEU A CA 1
ATOM 607 C C . LEU A 1 80 ? 8.190 20.521 -32.318 1.00 34.38 80 LEU A C 1
ATOM 609 O O . LEU A 1 80 ? 8.886 19.507 -32.099 1.00 34.38 80 LEU A O 1
#

InterPro domains:
  IPR050178 AspA/AstE family [PTHR15162] (4-69)
  IPR055438 Succinylglutamate desuccinylase/Aspartoacylase, catalytic domain [PF24827] (4-77)

Secondary structure (DSSP, 8-state):
---S-EEEEEE-SSTT-HHHHHHHHHHHHHHHHTSS--SSEEEEEES-HHHHHHT-S-SSS-GGGTTTTGGGG---S---

Foldseek 3Di:
DAPADEEEQEDALFLLPCPSVVVLVVVVVCVVVVVDDDSYHYDYYYNCVPNVVVSGRDDPDRSVVPPPPCVVVPPDDPDD

Organism: Pseudomonas syringae pv. maculicola (NCBI:txid59511)